Protein AF-A0A2E6EM47-F1 (afdb_monomer_lite)

Foldseek 3Di:
DDQFWFKWFWQDADVVQQKTWIATPVRDIAIAGNVQPDPDHDGGFIWTWTFDPDPPPHGYTRTDHDPDDRPPPPPDPPPDPPPPPPDDDDDDDDDDDDDDDDDDDDDPDPPPPPQQDWDDFQFWKQAPVQGIFTFHGTGRFWTFTQGPPVRDTDIDTPVRIDTDDDD

Sequence (167 aa):
MVNSFEPGTILWFKPESGRGVVKLDQGRQYFFERKCGIDDPVKGLRVLVRMVEGEQAATSIELKLPAGGRSFAEPEPPPRPKRRASTKTKKPSGATSRRPKTGPKTGVVKRVVRKGESLERGISVAHPVHGHGFVVLSTSSMARIRFMPSQEERSIRIDDLEILEKS

Radius of gyration: 27.84 Å; chains: 1; bounding box: 66×56×60 Å

Secondary structure (DSSP, 8-state):
-----EEEEEEEEETTTTEEEEEETTS-EEEEEGGGS-SSPPTT-EEEEEEE--SSSS-EEEEE--SS-----PPPPP------------------------------------TTPPPPTT-EEEETTTEEEEEEEE-SSEEEEEETTT--EEEEEGGG-EEE---

Structure (mmCIF, N/CA/C/O backbone):
data_AF-A0A2E6EM47-F1
#
_entry.id   AF-A0A2E6EM47-F1
#
loop_
_atom_site.group_PDB
_atom_site.id
_atom_site.type_symbol
_atom_site.label_atom_id
_atom_site.label_alt_id
_atom_site.label_comp_id
_atom_site.label_asym_id
_atom_site.label_entity_id
_atom_site.label_seq_id
_atom_site.pdbx_PDB_ins_code
_atom_site.Cartn_x
_atom_site.Cartn_y
_atom_site.Cartn_z
_atom_site.occupancy
_atom_site.B_iso_or_equiv
_atom_site.auth_seq_id
_atom_site.auth_comp_id
_atom_site.auth_asym_id
_atom_site.auth_atom_id
_atom_site.pdbx_PDB_model_num
ATOM 1 N N . MET A 1 1 ? 26.291 28.691 -1.181 1.00 52.97 1 MET A N 1
ATOM 2 C CA . MET A 1 1 ? 25.051 27.897 -1.322 1.00 52.97 1 MET A CA 1
ATOM 3 C C . MET A 1 1 ? 25.253 26.567 -0.620 1.00 52.97 1 MET A C 1
ATOM 5 O O . MET A 1 1 ? 26.265 25.916 -0.852 1.00 52.97 1 MET A O 1
ATOM 9 N N . VAL A 1 2 ? 24.370 26.229 0.318 1.00 52.69 2 VAL A N 1
ATOM 10 C CA . VAL A 1 2 ? 24.558 25.096 1.231 1.00 52.69 2 VAL A CA 1
ATOM 11 C C . VAL A 1 2 ? 24.147 23.811 0.508 1.00 52.69 2 VAL A C 1
ATOM 13 O O . VAL A 1 2 ? 22.976 23.461 0.460 1.00 52.69 2 VAL A O 1
ATOM 16 N N . ASN A 1 3 ? 25.122 23.130 -0.094 1.00 62.06 3 ASN A N 1
ATOM 17 C CA . ASN A 1 3 ? 24.977 21.818 -0.736 1.00 62.06 3 ASN A CA 1
ATOM 18 C C . ASN A 1 3 ? 24.886 20.687 0.310 1.00 62.06 3 ASN A C 1
ATOM 20 O O . ASN A 1 3 ? 25.615 19.700 0.232 1.00 62.06 3 ASN A O 1
ATOM 24 N N . SER A 1 4 ? 24.035 20.843 1.322 1.00 82.62 4 SER A N 1
ATOM 25 C CA . SER A 1 4 ? 23.900 19.853 2.390 1.00 82.62 4 SER A CA 1
ATOM 26 C C . SER A 1 4 ? 22.761 18.888 2.090 1.00 82.62 4 SER A C 1
ATOM 28 O O . SER A 1 4 ? 21.694 19.284 1.626 1.00 82.62 4 SER A O 1
ATOM 30 N N . PHE A 1 5 ? 23.001 17.609 2.364 1.00 86.38 5 PHE A N 1
ATOM 31 C CA . PHE A 1 5 ? 21.949 16.604 2.399 1.00 86.38 5 PHE A CA 1
ATOM 32 C C . PHE A 1 5 ? 21.190 16.731 3.720 1.00 86.38 5 PHE A C 1
ATOM 34 O O . PHE A 1 5 ? 21.800 16.708 4.789 1.00 86.38 5 PHE A O 1
ATOM 41 N N . GLU A 1 6 ? 19.869 16.830 3.650 1.00 89.81 6 GLU A N 1
ATOM 42 C CA . GLU A 1 6 ? 18.993 16.871 4.815 1.00 89.81 6 GLU A CA 1
ATOM 43 C C . GLU A 1 6 ? 18.242 15.540 4.962 1.00 89.81 6 GLU A C 1
ATOM 45 O O . GLU A 1 6 ? 17.698 15.020 3.984 1.00 89.81 6 GLU A O 1
ATOM 50 N N . PRO A 1 7 ? 18.190 14.949 6.166 1.00 91.75 7 PRO A N 1
ATOM 51 C CA . PRO A 1 7 ? 17.434 13.728 6.388 1.00 91.75 7 PRO A CA 1
ATOM 52 C C . PRO A 1 7 ? 15.925 13.985 6.297 1.00 91.75 7 PRO A C 1
ATOM 54 O O . PRO A 1 7 ? 15.389 14.979 6.800 1.00 91.75 7 PRO A O 1
ATOM 57 N N . GLY A 1 8 ? 15.227 13.046 5.669 1.00 92.62 8 GLY A N 1
ATOM 58 C CA . GLY A 1 8 ? 13.782 13.065 5.523 1.00 92.62 8 GLY A CA 1
ATOM 59 C C . GLY A 1 8 ? 13.183 11.670 5.411 1.00 92.62 8 GLY A C 1
ATOM 60 O O . GLY A 1 8 ? 13.874 10.652 5.403 1.00 92.62 8 GLY A O 1
ATOM 61 N N . THR A 1 9 ? 11.858 11.633 5.346 1.00 93.62 9 THR A N 1
ATOM 62 C CA . THR A 1 9 ? 11.053 10.411 5.313 1.00 93.62 9 THR A CA 1
ATOM 63 C C . THR A 1 9 ? 10.016 10.500 4.203 1.00 93.62 9 THR A C 1
ATOM 65 O O . THR A 1 9 ? 9.304 11.500 4.089 1.00 93.62 9 THR A O 1
ATOM 68 N N . ILE A 1 10 ? 9.896 9.455 3.387 1.00 92.75 10 ILE A N 1
ATOM 69 C CA . ILE A 1 10 ? 8.906 9.403 2.305 1.00 92.75 10 ILE A CA 1
ATOM 70 C C . ILE A 1 10 ? 7.502 9.232 2.899 1.00 92.75 10 ILE A C 1
ATOM 72 O O . ILE A 1 10 ? 7.216 8.239 3.566 1.00 92.75 10 ILE A O 1
ATOM 76 N N . LEU A 1 11 ? 6.601 10.186 2.651 1.00 94.56 11 LEU A N 1
ATOM 77 C CA . LEU A 1 11 ? 5.213 10.124 3.124 1.00 94.56 11 LEU A CA 1
ATOM 78 C C . LEU A 1 11 ? 4.339 9.241 2.234 1.00 94.56 11 LEU A C 1
ATOM 80 O O . LEU A 1 11 ? 3.492 8.498 2.737 1.00 94.56 11 LEU A O 1
ATOM 84 N N . TRP A 1 12 ? 4.521 9.346 0.921 1.00 93.94 12 TRP A N 1
ATOM 85 C CA . TRP A 1 12 ? 3.836 8.530 -0.074 1.00 93.94 12 TRP A CA 1
ATOM 86 C C . TRP A 1 12 ? 4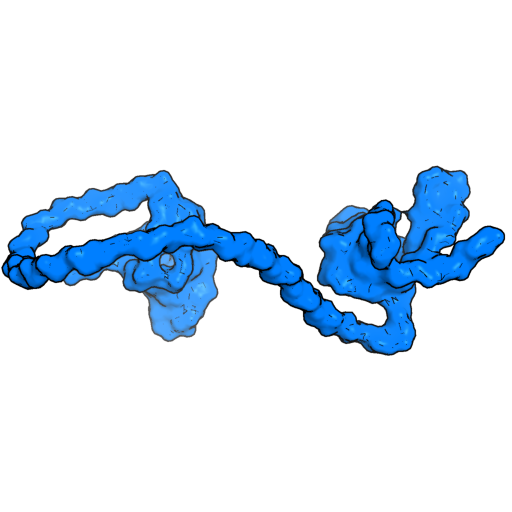.572 8.588 -1.413 1.00 93.94 12 TRP A C 1
ATOM 88 O O . TRP A 1 12 ? 5.270 9.558 -1.712 1.00 93.94 12 TRP A O 1
ATOM 98 N N . PHE A 1 13 ? 4.376 7.552 -2.223 1.00 91.31 13 PHE A N 1
ATOM 99 C CA . PHE A 1 13 ? 4.893 7.453 -3.580 1.00 91.31 13 PHE A CA 1
ATOM 100 C C . PHE A 1 13 ? 3.856 6.774 -4.475 1.00 91.31 13 PHE A C 1
ATOM 102 O O . PHE A 1 13 ? 3.216 5.805 -4.067 1.00 91.31 13 PHE A O 1
ATOM 109 N N . LYS A 1 14 ? 3.675 7.308 -5.682 1.00 92.88 14 LYS A N 1
ATOM 110 C CA . LYS A 1 14 ? 2.837 6.741 -6.736 1.00 92.88 14 LYS A CA 1
ATOM 111 C C . LYS A 1 14 ? 3.749 6.265 -7.871 1.00 92.88 14 LYS A C 1
ATOM 113 O O . LYS A 1 14 ? 4.257 7.120 -8.604 1.00 92.88 14 LYS A O 1
ATOM 118 N N . PRO A 1 15 ? 3.951 4.945 -8.042 1.00 89.50 15 PRO A N 1
ATOM 119 C CA . PRO A 1 15 ? 4.845 4.413 -9.070 1.00 89.50 15 PRO A CA 1
ATOM 120 C C . PRO A 1 15 ? 4.358 4.728 -10.486 1.00 89.50 15 PRO A C 1
ATOM 122 O O . PRO A 1 15 ? 5.182 5.006 -11.350 1.00 89.50 15 PRO A O 1
ATOM 125 N N . GLU A 1 16 ? 3.038 4.768 -10.697 1.00 89.81 16 GLU A N 1
ATOM 126 C CA . GLU A 1 16 ? 2.421 5.053 -12.000 1.00 89.81 16 GLU A CA 1
ATOM 127 C C . GLU A 1 16 ? 2.782 6.442 -12.529 1.00 89.81 16 GLU A C 1
ATOM 129 O O . GLU A 1 16 ? 3.177 6.592 -13.679 1.00 89.81 16 GLU A O 1
ATOM 134 N N . SER A 1 17 ? 2.696 7.464 -11.674 1.00 90.56 17 SER A N 1
ATOM 135 C CA . SER A 1 17 ? 3.083 8.828 -12.041 1.00 90.56 17 SER A CA 1
ATOM 136 C C . SER A 1 17 ? 4.568 9.100 -11.811 1.00 90.56 17 SER A C 1
ATOM 138 O O . SER A 1 17 ? 5.045 10.176 -12.151 1.00 90.56 17 SER A O 1
ATOM 140 N N . GLY A 1 18 ? 5.278 8.186 -11.144 1.00 88.44 18 GLY A N 1
ATOM 141 C CA . GLY A 1 18 ? 6.632 8.411 -10.657 1.00 88.44 18 GLY A CA 1
ATOM 142 C C . GLY A 1 18 ? 6.739 9.644 -9.760 1.00 88.44 18 GLY A C 1
ATOM 143 O O . GLY A 1 18 ? 7.738 10.341 -9.837 1.00 88.44 18 GLY A O 1
ATOM 144 N N . ARG A 1 19 ? 5.717 9.951 -8.949 1.00 89.88 19 ARG A N 1
ATOM 145 C CA . ARG A 1 19 ? 5.685 11.143 -8.078 1.00 89.88 19 ARG A CA 1
ATOM 146 C C . ARG A 1 19 ? 5.551 10.736 -6.625 1.00 89.88 19 ARG A C 1
ATOM 148 O O . ARG A 1 19 ? 4.827 9.792 -6.313 1.00 89.88 19 ARG A O 1
ATOM 155 N N . GLY A 1 20 ? 6.199 11.469 -5.735 1.00 91.19 20 GLY A N 1
ATOM 156 C CA . GLY A 1 20 ? 6.102 11.241 -4.301 1.00 91.19 20 GLY A CA 1
ATOM 157 C C . GLY A 1 20 ? 6.271 12.514 -3.493 1.00 91.19 20 GLY A C 1
ATOM 158 O O . GLY A 1 20 ? 6.594 13.577 -4.023 1.00 91.19 20 GLY A O 1
ATOM 159 N N . VAL A 1 21 ? 6.042 12.386 -2.189 1.00 92.62 21 VAL A N 1
ATOM 160 C CA . VAL A 1 21 ? 6.299 13.449 -1.215 1.00 92.62 21 VAL A CA 1
ATOM 161 C C . VAL A 1 21 ? 7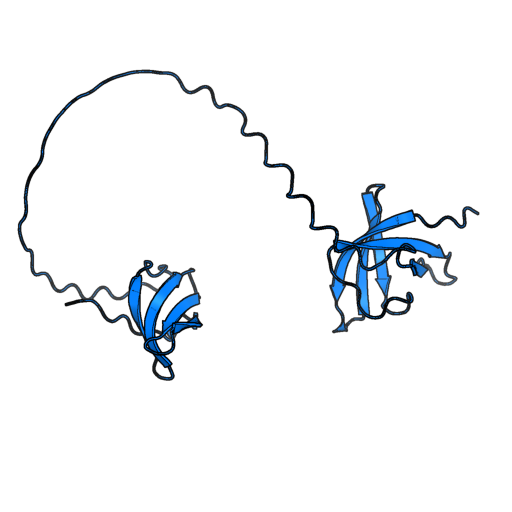.249 12.939 -0.155 1.00 92.62 21 VAL A C 1
ATOM 163 O O . VAL A 1 21 ? 7.046 11.869 0.424 1.00 92.62 21 VAL A O 1
ATOM 166 N N . VAL A 1 22 ? 8.261 13.747 0.132 1.00 92.62 22 VAL A N 1
ATOM 167 C CA . VAL A 1 22 ? 9.192 13.549 1.236 1.00 92.62 22 VAL A CA 1
ATOM 168 C C . VAL A 1 22 ? 8.975 14.639 2.279 1.00 92.62 22 VAL A C 1
ATOM 170 O O . VAL A 1 22 ? 8.794 15.812 1.952 1.00 92.62 22 VAL A O 1
ATOM 173 N N . LYS A 1 23 ? 8.968 14.249 3.550 1.00 94.81 23 LYS A N 1
ATOM 174 C CA . LYS A 1 23 ? 8.939 15.157 4.694 1.00 94.81 23 LYS A CA 1
ATOM 175 C C . LYS A 1 23 ? 10.320 15.184 5.330 1.00 94.81 23 LYS A C 1
ATOM 177 O O . LYS A 1 23 ? 10.795 14.147 5.780 1.00 94.81 23 LYS A O 1
ATOM 182 N N . LEU A 1 24 ? 10.941 16.353 5.377 1.00 93.06 24 LEU A N 1
ATOM 183 C CA . LEU A 1 24 ? 12.198 16.557 6.090 1.00 93.06 24 LEU A CA 1
ATOM 184 C C . LEU A 1 24 ? 11.979 16.520 7.600 1.00 93.06 24 LEU A C 1
ATOM 186 O O . LEU A 1 24 ? 10.881 16.810 8.085 1.00 93.06 24 LEU A O 1
ATOM 190 N N . ASP A 1 25 ? 13.043 16.250 8.349 1.00 90.81 25 ASP A N 1
ATOM 191 C CA . ASP A 1 25 ? 13.000 16.258 9.818 1.00 90.81 25 ASP A CA 1
ATOM 192 C C . ASP A 1 25 ? 12.679 17.648 10.388 1.00 90.81 25 ASP A C 1
ATOM 194 O O . ASP A 1 25 ? 12.029 17.762 11.424 1.00 90.81 25 ASP A O 1
ATOM 198 N N . GLN A 1 26 ? 13.008 18.713 9.650 1.00 89.62 26 GLN A N 1
ATOM 199 C CA . GLN A 1 26 ? 12.604 20.092 9.962 1.00 89.62 26 GLN A CA 1
ATOM 200 C C . GLN A 1 26 ? 11.091 20.347 9.782 1.00 89.62 26 GLN A C 1
ATOM 202 O O . GLN A 1 26 ? 10.601 21.441 10.047 1.00 89.62 26 GLN A O 1
ATOM 207 N N . GLY A 1 27 ? 10.336 19.365 9.280 1.00 89.75 27 GLY A N 1
ATOM 208 C CA . GLY A 1 27 ? 8.887 19.437 9.089 1.00 89.75 27 GLY A CA 1
ATOM 209 C C . GLY A 1 27 ? 8.432 19.962 7.725 1.00 89.75 27 GLY A C 1
ATOM 210 O O . GLY A 1 27 ? 7.251 19.822 7.401 1.00 89.75 27 GLY A O 1
ATOM 211 N N . ARG A 1 28 ? 9.341 20.504 6.904 1.00 91.25 28 ARG A N 1
ATOM 212 C CA . ARG A 1 28 ? 9.044 20.919 5.523 1.00 91.25 28 ARG A CA 1
ATOM 213 C C . ARG A 1 28 ? 8.776 19.708 4.631 1.00 91.25 28 ARG A C 1
ATOM 215 O O . ARG A 1 28 ? 9.375 18.649 4.810 1.00 91.25 28 ARG A O 1
ATOM 222 N N . GLN A 1 29 ? 7.871 19.869 3.672 1.00 92.06 29 GLN A N 1
ATOM 223 C CA . GLN A 1 29 ? 7.493 18.822 2.726 1.00 92.06 29 GLN A CA 1
ATOM 224 C C . GLN A 1 29 ? 7.862 19.245 1.314 1.00 92.06 29 GLN A C 1
ATOM 226 O O . GLN A 1 29 ? 7.672 20.404 0.952 1.00 92.06 29 GLN A O 1
ATOM 231 N N . TYR A 1 30 ? 8.347 18.291 0.527 1.00 89.62 30 TYR A N 1
ATOM 232 C CA . TYR A 1 30 ? 8.736 18.521 -0.854 1.00 89.62 30 TYR A CA 1
ATOM 233 C C . TYR A 1 30 ? 8.230 17.408 -1.763 1.00 89.62 30 TYR A C 1
ATOM 235 O O . TYR A 1 30 ? 8.147 16.243 -1.363 1.00 89.62 30 TYR A O 1
ATOM 243 N N . PHE A 1 31 ? 7.902 17.783 -2.995 1.00 89.25 31 PHE A N 1
ATOM 244 C CA . PHE A 1 31 ? 7.491 16.863 -4.047 1.00 89.25 31 PHE A CA 1
ATOM 245 C C . PHE A 1 31 ? 8.711 16.439 -4.854 1.00 89.25 31 PHE A C 1
ATOM 247 O O . PHE A 1 31 ? 9.502 17.288 -5.253 1.00 89.25 31 PHE A O 1
ATOM 254 N N . PHE A 1 32 ? 8.848 15.141 -5.107 1.00 86.38 32 PHE A N 1
ATOM 255 C CA . PHE A 1 32 ? 9.914 14.599 -5.944 1.00 86.38 32 PHE A CA 1
ATOM 256 C C . PHE A 1 32 ? 9.340 13.715 -7.054 1.00 86.38 32 PHE A C 1
ATOM 258 O O . PHE A 1 32 ? 8.229 13.184 -6.936 1.00 86.38 32 PHE A O 1
ATOM 265 N N . GLU A 1 33 ? 10.122 13.533 -8.118 1.00 85.38 33 GLU A N 1
ATOM 266 C CA . GLU A 1 33 ? 9.806 12.630 -9.227 1.00 85.38 33 GLU A CA 1
ATOM 267 C C . GLU A 1 33 ? 10.795 11.447 -9.285 1.00 85.38 33 GLU A C 1
ATOM 269 O O . GLU A 1 33 ? 11.864 11.479 -8.687 1.00 85.38 33 GLU A O 1
ATOM 274 N N . ARG A 1 34 ? 10.460 10.358 -9.986 1.00 73.44 34 ARG A N 1
ATOM 275 C CA . ARG A 1 34 ? 11.210 9.082 -9.968 1.00 73.44 34 ARG A CA 1
ATOM 276 C C . ARG A 1 34 ? 12.654 9.190 -10.471 1.00 73.44 34 ARG A C 1
ATOM 278 O O . ARG A 1 34 ? 13.465 8.322 -10.173 1.00 73.44 34 ARG A O 1
ATOM 285 N N . LYS A 1 35 ? 13.011 10.262 -11.183 1.00 65.06 35 LYS A N 1
ATOM 286 C CA . LYS A 1 35 ? 14.363 10.478 -11.733 1.00 65.06 35 LYS A CA 1
ATOM 287 C C . LYS A 1 35 ? 15.454 10.693 -10.665 1.00 65.06 35 LYS A C 1
ATOM 289 O O . LYS A 1 35 ? 16.607 10.910 -11.014 1.00 65.06 35 LYS A O 1
ATOM 294 N N . CYS A 1 36 ? 15.118 10.612 -9.379 1.00 64.44 36 CYS A N 1
ATOM 295 C CA . CYS A 1 36 ? 15.973 10.995 -8.257 1.00 64.44 36 CYS A CA 1
ATOM 296 C C . CYS A 1 36 ? 16.882 9.879 -7.696 1.00 64.44 36 CYS A C 1
ATOM 298 O O . CYS A 1 36 ? 17.371 10.026 -6.579 1.00 64.44 36 CYS A O 1
ATOM 300 N N . GLY A 1 37 ? 17.123 8.792 -8.443 1.00 68.75 37 GLY A N 1
ATOM 301 C CA . GLY A 1 37 ? 18.167 7.800 -8.121 1.00 68.75 37 GLY A CA 1
ATOM 302 C C . GLY A 1 37 ? 17.783 6.689 -7.135 1.00 68.75 37 GLY A C 1
ATOM 303 O O . GLY A 1 37 ? 18.662 5.990 -6.638 1.00 68.75 37 GLY A O 1
ATOM 304 N N . ILE A 1 38 ? 16.489 6.507 -6.848 1.00 77.44 38 ILE A N 1
ATOM 305 C CA . ILE A 1 38 ? 15.974 5.402 -6.025 1.00 77.44 38 ILE A CA 1
ATOM 306 C C . ILE A 1 38 ? 15.036 4.551 -6.882 1.00 77.44 38 ILE A C 1
ATOM 308 O O . ILE A 1 38 ? 14.007 5.044 -7.343 1.00 77.44 38 ILE A O 1
ATOM 312 N N . ASP A 1 39 ? 15.366 3.270 -7.055 1.00 79.00 39 ASP A N 1
ATOM 313 C CA . ASP A 1 39 ? 14.573 2.352 -7.884 1.00 79.00 39 ASP A CA 1
ATOM 314 C C . ASP A 1 39 ? 13.184 2.048 -7.302 1.00 79.00 39 ASP A C 1
ATOM 316 O O . ASP A 1 39 ? 12.215 1.916 -8.060 1.00 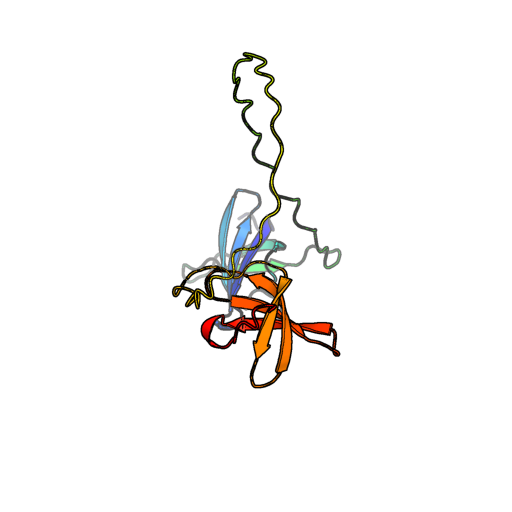79.00 39 ASP A O 1
ATOM 320 N N . ASP A 1 40 ? 13.083 1.982 -5.967 1.00 83.50 40 ASP A N 1
ATOM 321 C CA . ASP A 1 40 ? 11.872 1.543 -5.263 1.00 83.50 40 ASP A CA 1
ATOM 322 C C . ASP A 1 40 ? 11.616 2.320 -3.947 1.00 83.50 40 ASP A C 1
ATOM 324 O O . ASP A 1 40 ? 11.951 1.862 -2.847 1.00 83.50 40 ASP A O 1
ATOM 328 N N . PRO A 1 41 ? 11.091 3.557 -4.029 1.00 85.75 41 PRO A N 1
ATOM 329 C CA . PRO A 1 41 ? 10.785 4.361 -2.852 1.00 85.75 41 PRO A CA 1
ATOM 330 C C . PRO A 1 41 ? 9.512 3.868 -2.145 1.00 85.75 41 PRO A C 1
ATOM 332 O O . PRO A 1 41 ? 8.399 3.975 -2.660 1.00 85.75 41 PRO A O 1
ATOM 335 N N . VAL A 1 42 ? 9.674 3.396 -0.908 1.00 88.50 42 VAL A N 1
ATOM 336 C CA . VAL A 1 42 ? 8.577 2.915 -0.053 1.00 88.50 42 VAL A CA 1
ATOM 337 C C . VAL A 1 42 ? 8.166 3.993 0.953 1.00 88.50 42 VAL A C 1
ATOM 339 O O . VAL A 1 42 ? 8.991 4.758 1.456 1.00 88.50 42 VAL A O 1
ATOM 342 N N . LYS A 1 43 ? 6.875 4.057 1.289 1.00 91.88 43 LYS A N 1
ATOM 343 C CA . LYS A 1 43 ? 6.379 4.905 2.381 1.00 91.88 43 LYS A CA 1
ATOM 344 C C . LYS A 1 43 ? 7.090 4.562 3.697 1.00 91.88 43 LYS A C 1
ATOM 346 O O . LYS A 1 43 ? 7.160 3.401 4.078 1.00 91.88 43 LYS A O 1
ATOM 351 N N . GLY A 1 44 ? 7.554 5.583 4.412 1.00 92.25 44 GLY A N 1
ATOM 352 C CA . GLY A 1 44 ? 8.309 5.441 5.659 1.00 92.25 44 GLY A CA 1
ATOM 353 C C . GLY A 1 44 ? 9.819 5.286 5.462 1.00 92.25 44 GLY A C 1
ATOM 354 O O . GLY A 1 44 ? 10.555 5.327 6.442 1.00 92.25 44 GLY A O 1
ATOM 355 N N . LEU A 1 45 ? 10.303 5.166 4.220 1.00 89.62 45 LEU A N 1
ATOM 356 C CA . LEU A 1 45 ? 11.732 5.060 3.943 1.00 89.62 45 LEU A CA 1
ATOM 357 C C . LEU A 1 45 ? 12.461 6.357 4.320 1.00 89.62 45 LEU A C 1
ATOM 359 O O . LEU A 1 45 ? 12.048 7.453 3.925 1.00 89.62 45 LEU A O 1
ATOM 363 N N . ARG A 1 46 ? 13.563 6.213 5.063 1.00 91.19 46 ARG A N 1
ATOM 364 C CA . ARG A 1 46 ? 14.486 7.303 5.394 1.00 91.19 46 ARG A CA 1
ATOM 365 C C . ARG A 1 46 ? 15.399 7.578 4.208 1.00 91.19 46 ARG A C 1
ATOM 367 O O . ARG A 1 46 ? 16.040 6.668 3.687 1.00 91.19 46 ARG A O 1
ATOM 374 N N . VAL A 1 47 ? 15.464 8.838 3.803 1.00 90.19 47 VAL A N 1
ATOM 375 C CA . VAL A 1 47 ? 16.237 9.295 2.648 1.00 90.19 47 VAL A CA 1
ATOM 376 C C . VAL A 1 47 ? 16.991 10.570 2.990 1.00 90.19 47 VAL A C 1
ATOM 378 O O . VAL A 1 47 ? 16.560 11.361 3.827 1.00 90.19 47 VAL A O 1
ATOM 381 N N . LEU A 1 48 ? 18.125 10.767 2.334 1.00 90.00 48 LEU A N 1
ATOM 382 C CA . LEU A 1 48 ? 18.869 12.014 2.341 1.00 90.00 48 LEU A CA 1
ATOM 383 C C . LEU A 1 48 ? 18.427 12.835 1.134 1.00 90.00 48 LEU A C 1
ATOM 385 O O . LEU A 1 48 ? 18.611 12.412 -0.004 1.00 90.00 48 LEU A O 1
ATOM 389 N N . VAL A 1 49 ? 17.825 13.987 1.403 1.00 87.31 49 VAL A N 1
ATOM 390 C CA . VAL A 1 49 ? 17.298 14.927 0.420 1.00 87.31 49 VAL A CA 1
ATOM 391 C C . VAL A 1 49 ? 18.330 16.013 0.186 1.00 87.31 49 VAL A C 1
ATOM 393 O O . VAL A 1 49 ? 18.707 16.721 1.115 1.00 87.31 49 VAL A O 1
ATOM 396 N N . ARG A 1 50 ? 18.758 16.195 -1.057 1.00 87.06 50 ARG A N 1
ATOM 397 C CA . ARG A 1 50 ? 19.521 17.376 -1.457 1.00 87.06 50 ARG A CA 1
ATOM 398 C C . ARG A 1 50 ? 18.704 18.202 -2.427 1.00 87.06 50 ARG A C 1
ATOM 400 O O . ARG A 1 50 ? 18.258 17.699 -3.454 1.00 87.06 50 ARG A O 1
ATOM 407 N N . MET A 1 51 ? 18.529 19.475 -2.093 1.00 82.69 51 MET A N 1
ATOM 408 C CA . MET A 1 51 ? 17.902 20.438 -2.988 1.00 82.69 51 MET A CA 1
ATOM 409 C C . MET A 1 51 ? 18.936 20.898 -4.005 1.00 82.69 51 MET A C 1
ATOM 411 O O . MET A 1 51 ? 19.971 21.456 -3.645 1.00 82.69 51 MET A O 1
ATOM 415 N N . VAL A 1 52 ? 18.649 20.639 -5.272 1.00 79.56 52 VAL A N 1
ATOM 416 C CA . VAL A 1 52 ? 19.381 21.187 -6.404 1.00 79.56 52 VAL A CA 1
ATOM 417 C C . VAL A 1 52 ? 18.496 22.278 -6.991 1.00 79.56 52 VAL A C 1
ATOM 419 O O . VAL A 1 52 ? 17.334 22.039 -7.335 1.00 79.56 52 VAL A O 1
ATOM 422 N N . GLU A 1 53 ? 19.027 23.497 -7.037 1.00 69.75 53 GLU A N 1
ATOM 423 C CA . GLU A 1 53 ? 18.361 24.624 -7.678 1.00 69.75 53 GLU A CA 1
ATOM 424 C C . GLU A 1 53 ? 18.225 24.297 -9.169 1.00 69.75 53 GLU A C 1
ATOM 426 O O . GLU A 1 53 ? 19.212 24.195 -9.895 1.00 69.75 53 GLU A O 1
ATOM 431 N N . GLY A 1 54 ? 16.997 23.985 -9.581 1.00 63.72 54 GLY A N 1
ATOM 432 C CA . GLY A 1 54 ? 16.672 23.641 -10.956 1.00 63.72 54 GLY A CA 1
ATOM 433 C C . GLY A 1 54 ? 16.359 24.897 -11.760 1.00 63.72 54 GLY A C 1
ATOM 434 O O . GLY A 1 54 ? 15.719 25.818 -11.260 1.00 63.72 54 GLY A O 1
ATOM 435 N N . GLU A 1 55 ? 16.758 24.897 -13.028 1.00 47.38 55 GLU A N 1
ATOM 436 C CA . GLU A 1 55 ? 16.622 26.018 -13.971 1.00 47.38 55 GLU A CA 1
ATOM 437 C C . GLU A 1 55 ? 15.155 26.389 -14.293 1.00 47.38 55 GLU A C 1
ATOM 439 O O . GLU A 1 55 ? 14.870 27.474 -14.789 1.00 47.38 55 GLU A O 1
ATOM 444 N N . GLN A 1 56 ? 14.193 25.515 -13.973 1.00 48.00 56 GLN A N 1
ATOM 445 C CA . GLN A 1 56 ? 12.766 25.690 -14.269 1.00 48.00 56 GLN A CA 1
ATOM 446 C C . GLN A 1 56 ? 11.886 25.559 -13.022 1.00 48.00 56 GLN A C 1
ATOM 448 O O . GLN A 1 56 ? 11.079 24.644 -12.960 1.00 48.00 56 GLN A O 1
ATOM 453 N N . ALA A 1 57 ? 12.023 26.441 -12.024 1.00 48.25 57 ALA A N 1
ATOM 454 C CA . ALA A 1 57 ? 11.092 26.629 -10.884 1.00 48.25 57 ALA A CA 1
ATOM 455 C C . ALA A 1 57 ? 10.703 25.384 -10.035 1.00 48.25 57 ALA A C 1
ATOM 457 O O . ALA A 1 57 ? 10.028 25.507 -9.014 1.00 48.25 57 ALA A O 1
ATOM 458 N N . ALA A 1 58 ? 11.148 24.191 -10.417 1.00 51.81 58 ALA A N 1
ATOM 459 C CA . ALA A 1 58 ? 10.926 22.909 -9.797 1.00 51.81 58 ALA A CA 1
ATOM 460 C C . ALA A 1 58 ? 12.254 22.517 -9.164 1.00 51.81 58 ALA A C 1
ATOM 462 O O . ALA A 1 58 ? 13.228 22.177 -9.839 1.00 51.81 58 ALA A O 1
ATOM 463 N N . THR A 1 59 ? 12.299 22.634 -7.842 1.00 61.62 59 THR A N 1
ATOM 464 C CA . THR A 1 59 ? 13.440 22.213 -7.038 1.00 61.62 59 THR A CA 1
ATOM 465 C C . THR A 1 59 ? 13.675 20.734 -7.320 1.00 61.62 59 THR A C 1
ATOM 467 O O . THR A 1 59 ? 12.830 19.894 -7.012 1.00 61.62 59 THR A O 1
ATOM 470 N N . SER A 1 60 ? 14.793 20.411 -7.967 1.00 69.56 60 SER A N 1
ATOM 471 C CA . SER A 1 60 ? 15.152 19.023 -8.239 1.00 69.56 60 SER A CA 1
ATOM 472 C C . SER A 1 60 ? 15.721 18.429 -6.960 1.00 69.56 60 SER A C 1
ATOM 474 O O . SER A 1 60 ? 16.591 19.018 -6.323 1.00 69.56 60 SER A O 1
ATOM 476 N N . ILE A 1 61 ? 15.190 17.287 -6.539 1.00 73.88 61 ILE A N 1
ATOM 477 C CA . ILE A 1 61 ? 15.526 16.680 -5.250 1.00 73.88 61 ILE A CA 1
ATOM 478 C C . ILE A 1 61 ? 16.365 15.443 -5.508 1.00 73.88 61 ILE A C 1
ATOM 480 O O . ILE A 1 61 ? 15.855 14.454 -6.007 1.00 73.88 61 ILE A O 1
ATOM 484 N N . GLU A 1 62 ? 17.646 15.458 -5.170 1.00 78.31 62 GLU A N 1
ATOM 485 C CA . GLU A 1 62 ? 18.462 14.244 -5.229 1.00 78.31 62 GLU A CA 1
ATOM 486 C C . GLU A 1 62 ? 18.189 13.422 -3.962 1.00 78.31 62 GLU A C 1
ATOM 488 O O . GLU A 1 62 ? 18.324 13.940 -2.848 1.00 78.31 62 GLU A O 1
ATOM 493 N N . LEU A 1 63 ? 17.771 12.161 -4.120 1.00 78.19 63 LEU A N 1
ATOM 494 C CA . LEU A 1 63 ? 17.518 11.258 -3.002 1.00 78.19 63 LEU A CA 1
ATOM 495 C C . LEU A 1 63 ? 18.650 10.238 -2.906 1.00 78.19 63 LEU A C 1
ATOM 497 O O . LEU A 1 63 ? 18.894 9.477 -3.838 1.00 78.19 63 LEU A O 1
ATOM 501 N N . LYS A 1 64 ? 19.319 10.183 -1.755 1.00 81.94 64 LYS A N 1
ATOM 502 C CA . LYS A 1 64 ? 20.292 9.128 -1.454 1.00 81.94 64 LYS A CA 1
ATOM 503 C C . LYS A 1 64 ? 19.820 8.275 -0.296 1.00 81.94 64 LYS A C 1
ATOM 505 O O . LYS A 1 64 ? 19.256 8.773 0.679 1.00 81.94 64 LYS A O 1
ATOM 510 N N . LEU A 1 65 ? 20.079 6.977 -0.393 1.00 80.38 65 LEU A N 1
ATOM 511 C CA . LEU A 1 65 ? 19.982 6.099 0.763 1.00 80.38 65 LEU A CA 1
ATOM 512 C C . LEU A 1 65 ? 21.125 6.454 1.727 1.00 80.38 65 LEU A C 1
ATOM 514 O O . LEU A 1 65 ? 22.255 6.648 1.268 1.00 80.38 65 LEU A O 1
ATOM 518 N N . PRO A 1 66 ? 20.867 6.563 3.041 1.00 76.94 66 PRO A N 1
ATOM 519 C CA . PRO A 1 66 ? 21.946 6.696 4.009 1.00 76.94 66 PRO A CA 1
ATOM 520 C C . PRO A 1 66 ? 22.875 5.484 3.862 1.00 76.94 66 PRO A C 1
ATOM 522 O O . PRO A 1 66 ? 22.411 4.347 3.769 1.00 76.94 66 PRO A O 1
ATOM 525 N N . ALA A 1 67 ? 24.182 5.729 3.766 1.00 58.47 67 ALA A N 1
ATOM 526 C CA . ALA A 1 67 ? 25.191 4.690 3.595 1.00 58.47 67 ALA A CA 1
ATOM 527 C C . ALA A 1 67 ? 25.182 3.751 4.816 1.00 58.47 67 ALA A C 1
ATOM 529 O O . ALA A 1 67 ? 25.801 4.042 5.833 1.00 58.47 67 ALA A O 1
ATOM 530 N N . GLY A 1 68 ? 24.407 2.667 4.745 1.00 54.19 68 GLY A N 1
ATOM 531 C CA . GLY A 1 68 ? 24.194 1.778 5.887 1.00 54.19 68 GLY A CA 1
ATOM 532 C C . GLY A 1 68 ? 22.885 0.999 5.824 1.00 54.19 68 GLY A C 1
ATOM 533 O O . GLY A 1 68 ? 22.093 1.063 6.756 1.00 54.19 68 GLY A O 1
ATOM 534 N N . GLY A 1 69 ? 22.664 0.257 4.734 1.00 48.81 69 GLY A N 1
ATOM 535 C CA . GLY A 1 69 ? 21.614 -0.760 4.645 1.00 48.81 69 GLY A CA 1
ATOM 536 C C . GLY A 1 69 ? 20.180 -0.225 4.588 1.00 48.81 69 GLY A C 1
ATOM 537 O O . GLY A 1 69 ? 19.855 0.872 5.035 1.00 48.81 69 GLY A O 1
ATOM 538 N N . ARG A 1 70 ? 19.282 -1.037 4.027 1.00 48.34 70 ARG A N 1
ATOM 539 C CA . ARG A 1 70 ? 17.831 -0.848 4.139 1.00 48.34 70 ARG A CA 1
ATOM 540 C C . ARG A 1 70 ? 17.441 -1.040 5.608 1.00 48.34 70 ARG A C 1
ATOM 542 O O . ARG A 1 70 ? 16.957 -2.100 5.984 1.00 48.34 70 ARG A O 1
ATOM 549 N N . SER A 1 71 ? 17.704 -0.047 6.454 1.00 45.78 71 SER A N 1
ATOM 550 C CA . SER A 1 71 ? 17.156 -0.015 7.802 1.00 45.78 71 SER A CA 1
ATOM 551 C C . SER A 1 71 ? 15.667 0.246 7.647 1.00 45.78 71 SER A C 1
ATOM 553 O O . SER A 1 71 ? 15.217 1.377 7.451 1.00 45.78 71 SER A O 1
ATOM 555 N N . PHE A 1 72 ? 14.908 -0.845 7.633 1.00 47.25 72 PHE A N 1
ATOM 556 C CA . PHE A 1 72 ? 13.479 -0.843 7.873 1.00 47.25 72 PHE A CA 1
ATOM 557 C C . PHE A 1 72 ? 13.310 -0.391 9.326 1.00 47.25 72 PHE A C 1
ATOM 559 O O . PHE A 1 72 ? 13.191 -1.207 10.234 1.00 47.25 72 PHE A O 1
ATOM 566 N N . ALA A 1 73 ? 13.431 0.917 9.564 1.00 49.53 73 ALA A N 1
ATOM 567 C CA . ALA A 1 73 ? 13.078 1.504 10.839 1.00 49.53 73 ALA A CA 1
ATOM 568 C C . ALA A 1 73 ? 11.577 1.274 10.984 1.00 49.53 73 ALA A C 1
ATOM 570 O O . ALA A 1 73 ? 10.767 1.949 10.346 1.00 49.53 73 ALA A O 1
ATOM 571 N N . GLU A 1 74 ? 11.232 0.235 11.742 1.00 54.31 74 GLU A N 1
ATOM 572 C CA . GLU A 1 74 ? 9.880 -0.030 12.192 1.00 54.31 74 GLU A CA 1
ATOM 573 C C . GLU A 1 74 ? 9.321 1.300 12.712 1.00 54.31 74 GLU A C 1
ATOM 575 O O . GLU A 1 74 ? 9.949 1.919 13.577 1.00 54.31 74 GLU A O 1
ATOM 580 N N . PRO A 1 75 ? 8.240 1.826 12.109 1.00 53.16 75 PRO A N 1
ATOM 581 C CA . PRO A 1 75 ? 7.737 3.137 12.470 1.00 53.16 75 PRO A CA 1
ATOM 582 C C . PRO A 1 75 ? 7.410 3.107 13.956 1.00 53.16 75 PRO A C 1
ATOM 584 O O . PRO A 1 75 ? 6.547 2.338 14.382 1.00 53.16 75 PRO A O 1
ATOM 587 N N . GLU A 1 76 ? 8.123 3.927 14.732 1.00 50.66 76 GLU A N 1
ATOM 588 C CA . GLU A 1 76 ? 7.862 4.085 16.155 1.00 50.66 76 GLU A CA 1
ATOM 589 C C . GLU A 1 76 ? 6.353 4.334 16.309 1.00 50.66 76 GLU A C 1
ATOM 591 O O . GLU A 1 76 ? 5.808 5.215 15.622 1.00 50.66 76 GLU A O 1
ATOM 596 N N . PRO A 1 77 ? 5.633 3.512 17.096 1.00 60.88 77 PRO A N 1
ATOM 597 C CA . PRO A 1 77 ? 4.188 3.606 17.165 1.00 60.88 77 PRO A CA 1
ATOM 598 C C . PRO A 1 77 ? 3.818 5.039 17.554 1.00 60.88 77 PRO A C 1
ATOM 600 O O . PRO A 1 77 ? 4.422 5.587 18.482 1.00 60.88 77 PRO A O 1
ATOM 603 N N . PRO A 1 78 ? 2.845 5.665 16.862 1.00 64.06 78 PRO A N 1
ATOM 604 C CA . PRO A 1 78 ? 2.475 7.045 17.132 1.00 64.06 78 PRO A CA 1
ATOM 605 C C . PRO A 1 78 ? 2.219 7.210 18.634 1.00 64.06 78 PRO A C 1
ATOM 607 O O . PRO A 1 78 ? 1.598 6.321 19.236 1.00 64.06 78 PRO A O 1
ATOM 610 N N . PRO A 1 79 ? 2.687 8.311 19.256 1.00 57.44 79 PRO A N 1
ATOM 611 C CA . PRO A 1 79 ? 2.533 8.516 20.686 1.00 57.44 79 PRO A CA 1
ATOM 612 C C . PRO A 1 79 ? 1.056 8.367 21.025 1.00 57.44 79 PRO A C 1
ATOM 614 O O . PRO A 1 79 ? 0.214 9.130 20.542 1.00 57.44 79 PRO A O 1
ATOM 617 N N . ARG A 1 80 ? 0.735 7.331 21.815 1.00 65.50 80 ARG A N 1
ATOM 618 C CA . ARG A 1 80 ? -0.638 7.077 22.256 1.00 65.50 80 ARG A CA 1
ATOM 619 C C . ARG A 1 80 ? -1.168 8.391 22.829 1.00 65.50 80 ARG A C 1
ATOM 621 O O . ARG A 1 80 ? -0.499 8.958 23.700 1.00 65.50 80 ARG A O 1
ATOM 628 N N . PRO A 1 81 ? -2.326 8.896 22.371 1.00 59.31 81 PRO A N 1
ATOM 629 C CA . PRO A 1 81 ? -2.886 10.115 22.925 1.00 59.31 81 PRO A CA 1
ATOM 630 C C . PRO A 1 81 ? -2.990 9.930 24.438 1.00 59.31 81 PRO A C 1
ATOM 632 O O . PRO A 1 81 ? -3.629 8.986 24.911 1.00 59.31 81 PRO A O 1
ATOM 635 N N . LYS A 1 82 ? -2.298 10.794 25.197 1.00 55.00 82 LYS A N 1
ATOM 636 C CA . LYS A 1 82 ? -2.380 10.825 26.658 1.00 55.00 82 LYS A CA 1
ATOM 637 C C . LYS A 1 82 ? -3.857 10.990 26.998 1.00 55.00 82 LYS A C 1
ATOM 639 O O . LYS A 1 82 ? -4.412 12.075 26.830 1.00 55.00 82 LYS A O 1
ATOM 644 N N . ARG A 1 83 ? -4.506 9.901 27.425 1.00 55.78 83 ARG A N 1
ATOM 645 C CA . ARG A 1 83 ? -5.864 9.928 27.970 1.00 55.78 83 ARG A CA 1
ATOM 646 C C . ARG A 1 83 ? -5.835 10.935 29.111 1.00 55.78 83 ARG A C 1
ATOM 648 O O . ARG A 1 83 ? -5.287 10.646 30.171 1.00 55.78 83 ARG A O 1
ATOM 655 N N . ARG A 1 84 ? -6.382 12.131 28.876 1.00 51.72 84 ARG A N 1
ATOM 656 C CA . ARG A 1 84 ? -6.706 13.068 29.949 1.00 51.72 84 ARG A CA 1
ATOM 657 C C . ARG A 1 84 ? -7.555 12.289 30.944 1.00 51.72 84 ARG A C 1
ATOM 659 O O . ARG A 1 84 ? -8.593 11.741 30.573 1.00 51.72 84 ARG A O 1
ATOM 666 N N . ALA A 1 85 ? -7.057 12.179 32.170 1.00 50.91 85 ALA A N 1
ATOM 667 C CA . ALA A 1 85 ? -7.772 11.560 33.266 1.00 50.91 85 ALA A CA 1
ATOM 668 C C . ALA A 1 85 ? -9.061 12.355 33.488 1.00 50.91 85 ALA A C 1
ATOM 670 O O . ALA A 1 85 ? -9.049 13.442 34.056 1.00 50.91 85 ALA A O 1
ATOM 671 N N . SER A 1 86 ? -10.175 11.838 32.976 1.00 53.50 86 SER A N 1
ATOM 672 C CA . SER A 1 86 ? -11.494 12.314 33.347 1.00 53.50 86 SER A CA 1
ATOM 673 C C . SER A 1 86 ? -11.745 11.863 34.782 1.00 53.50 86 SER A C 1
ATOM 675 O O . SER A 1 86 ? -12.035 10.693 35.036 1.00 53.50 86 SER A O 1
ATOM 677 N N . THR A 1 87 ? -11.599 12.793 35.718 1.00 55.59 87 THR A N 1
ATOM 678 C CA . THR A 1 87 ? -12.149 12.725 37.069 1.00 55.59 87 THR A CA 1
ATOM 679 C C . THR A 1 87 ? -13.652 12.474 36.966 1.00 55.59 87 THR A C 1
ATOM 681 O O . THR A 1 87 ? -14.426 13.381 36.675 1.00 55.59 87 THR A O 1
ATOM 684 N N . LYS A 1 88 ? -14.083 11.227 37.180 1.00 54.12 88 LYS A N 1
ATOM 685 C CA . LYS A 1 88 ? -15.499 10.895 37.370 1.00 54.12 88 LYS A CA 1
ATOM 686 C C . LYS A 1 88 ? -15.672 10.165 38.698 1.00 54.12 88 LYS A C 1
ATOM 688 O O . LYS A 1 88 ? -15.464 8.965 38.822 1.00 54.12 88 LYS A O 1
ATOM 693 N N . THR A 1 89 ? -15.918 11.001 39.700 1.00 47.75 89 THR A N 1
ATOM 694 C CA . THR A 1 89 ? -16.807 10.828 40.854 1.00 47.75 89 THR A CA 1
ATOM 695 C C . THR A 1 89 ? -17.287 9.404 41.156 1.00 47.75 89 THR A C 1
ATOM 697 O O . THR A 1 89 ? -18.098 8.825 40.437 1.00 47.75 89 THR A O 1
ATOM 700 N N . LYS A 1 90 ? -16.841 8.895 42.311 1.00 51.66 90 LYS A N 1
ATOM 701 C CA . LYS A 1 90 ? -17.452 7.785 43.055 1.00 51.66 90 LYS A CA 1
ATOM 702 C C . LYS A 1 90 ? -18.915 8.100 43.399 1.00 51.66 90 LYS A C 1
ATOM 704 O O . LYS A 1 90 ? -19.176 9.200 43.880 1.00 51.66 90 LYS A O 1
ATOM 709 N N . LYS A 1 91 ? -19.813 7.111 43.292 1.00 44.75 91 LYS A N 1
ATOM 710 C CA . LYS A 1 91 ? -20.923 6.836 44.238 1.00 44.75 91 LYS A CA 1
ATOM 711 C C . LYS A 1 91 ? -21.586 5.472 43.924 1.00 44.75 91 LYS A C 1
ATOM 713 O O . LYS A 1 91 ? -21.315 4.931 42.855 1.00 44.75 91 LYS A O 1
ATOM 718 N N . PRO A 1 92 ? -22.314 4.848 44.873 1.00 52.53 92 PRO A N 1
ATOM 719 C CA . PRO A 1 92 ? -22.020 3.480 45.290 1.00 52.53 92 PRO A CA 1
ATOM 720 C C . PRO A 1 92 ? -23.171 2.482 45.065 1.00 52.53 92 PRO A C 1
ATOM 722 O O . PRO A 1 92 ? -24.301 2.857 44.777 1.00 52.53 92 PRO A O 1
ATOM 725 N N . SER A 1 93 ? -22.811 1.204 45.223 1.00 47.09 93 SER A N 1
ATOM 726 C CA . SER A 1 93 ? -23.609 0.057 45.689 1.00 47.09 93 SER A CA 1
ATOM 727 C C . SER A 1 93 ? -25.136 0.097 45.529 1.00 47.09 93 SER A C 1
ATOM 729 O O . SER A 1 93 ? -25.842 0.740 46.304 1.00 47.09 93 SER A O 1
ATOM 731 N N . GLY A 1 94 ? -25.639 -0.764 44.646 1.00 38.78 94 GLY A N 1
ATOM 732 C CA . GLY A 1 94 ? -27.012 -1.256 44.662 1.00 38.78 94 GLY A CA 1
ATOM 733 C C . GLY A 1 94 ? -27.017 -2.726 44.266 1.00 38.78 94 GLY A C 1
ATOM 734 O O . GLY A 1 94 ? -27.019 -3.058 43.086 1.00 38.78 94 GLY A O 1
ATOM 735 N N . ALA A 1 95 ? -26.946 -3.608 45.259 1.00 49.53 95 ALA A N 1
ATOM 736 C CA . ALA A 1 95 ? -27.156 -5.033 45.084 1.00 49.53 95 ALA A CA 1
ATOM 737 C C . ALA A 1 95 ? -28.627 -5.293 44.746 1.00 49.53 95 ALA A C 1
ATOM 739 O O . ALA A 1 95 ? -29.495 -4.919 45.529 1.00 49.53 95 ALA A O 1
ATOM 740 N N . THR A 1 96 ? -28.927 -6.000 43.654 1.00 46.22 96 THR A N 1
ATOM 741 C CA . THR A 1 96 ? -30.081 -6.910 43.634 1.00 46.22 96 THR A CA 1
ATOM 742 C C . THR A 1 96 ? -29.874 -8.034 42.622 1.00 46.22 96 THR A C 1
ATOM 744 O O . THR A 1 96 ? -29.849 -7.845 41.410 1.00 46.22 96 THR A O 1
ATOM 747 N N . SER A 1 97 ? -29.723 -9.227 43.186 1.00 49.72 97 SER A N 1
ATOM 748 C CA . SER A 1 97 ? -30.059 -10.526 42.613 1.00 49.72 97 SER A CA 1
ATOM 749 C C . SER A 1 97 ? -31.337 -10.492 41.763 1.00 49.72 97 SER A C 1
ATOM 751 O O . SER A 1 97 ? -32.338 -9.939 42.214 1.00 49.72 97 SER A O 1
ATOM 753 N N . ARG A 1 98 ? -31.312 -11.142 40.587 1.00 46.19 98 ARG A N 1
ATOM 754 C CA . ARG A 1 98 ? -32.366 -12.058 40.092 1.00 46.19 98 ARG A CA 1
ATOM 755 C C . ARG A 1 98 ? -32.000 -12.658 38.720 1.00 46.19 98 ARG A C 1
ATOM 757 O O . ARG A 1 98 ? -32.236 -12.079 37.668 1.00 46.19 98 ARG A O 1
ATOM 764 N N . ARG A 1 99 ? -31.480 -13.891 38.758 1.00 48.97 99 ARG A N 1
ATOM 765 C CA . ARG A 1 99 ? -31.914 -14.996 37.864 1.00 48.97 99 ARG A CA 1
ATOM 766 C C . ARG A 1 99 ? -33.427 -15.240 38.121 1.00 48.97 99 ARG A C 1
ATOM 768 O O . ARG A 1 99 ? -33.866 -14.826 39.197 1.00 48.97 99 ARG A O 1
ATOM 775 N N . PRO A 1 100 ? -34.224 -15.972 37.305 1.00 54.91 100 PRO A N 1
ATOM 776 C CA . PRO A 1 100 ? -33.911 -16.764 36.100 1.00 54.91 100 PRO A CA 1
ATOM 777 C C . PRO A 1 100 ? -34.956 -16.630 34.949 1.00 54.91 100 PRO A C 1
ATOM 779 O O . PRO A 1 100 ? -36.022 -16.063 35.153 1.00 54.91 100 PRO A O 1
ATOM 782 N N . LYS A 1 101 ? -34.711 -17.228 33.768 1.00 44.31 101 LYS A N 1
ATOM 783 C CA . LYS A 1 101 ? -35.552 -18.312 33.189 1.00 44.31 101 LYS A CA 1
ATOM 784 C C . LYS A 1 101 ? -35.150 -18.681 31.757 1.00 44.31 101 LYS A C 1
ATOM 786 O O . LYS A 1 101 ? -35.235 -17.886 30.830 1.00 44.31 101 LYS A O 1
ATOM 791 N N . THR A 1 102 ? -34.786 -19.948 31.620 1.00 50.12 102 THR A N 1
ATOM 792 C CA . THR A 1 102 ? -34.933 -20.787 30.433 1.00 50.12 102 THR A CA 1
ATOM 793 C C . THR A 1 102 ? -36.390 -20.824 29.960 1.00 50.12 102 THR A C 1
ATOM 795 O O . THR A 1 102 ? -37.312 -20.933 30.768 1.00 50.12 102 THR A O 1
ATOM 798 N N . GLY A 1 103 ? -36.581 -20.775 28.643 1.00 42.84 103 GLY A N 1
ATOM 799 C CA . GLY A 1 103 ? -37.846 -21.051 27.966 1.00 42.84 103 GLY A CA 1
ATOM 800 C C . GLY A 1 103 ? -37.686 -20.897 26.447 1.00 42.84 103 GLY A C 1
ATOM 801 O O . GLY A 1 103 ? -37.189 -19.855 26.018 1.00 42.84 103 GLY A O 1
ATOM 802 N N . PRO A 1 104 ? -38.059 -21.902 25.632 1.00 51.00 104 PRO A N 1
ATOM 803 C CA . PRO A 1 104 ? -37.897 -21.863 24.186 1.00 51.00 104 PRO A CA 1
ATOM 804 C C . PRO A 1 104 ? -39.034 -21.043 23.572 1.00 51.00 104 PRO A C 1
ATOM 806 O O . PRO A 1 104 ? -40.205 -21.252 23.889 1.00 51.00 104 PRO A O 1
ATOM 809 N N . LYS A 1 105 ? -38.705 -20.110 22.679 1.00 48.66 105 LYS A N 1
ATOM 810 C CA . LYS A 1 105 ? -39.688 -19.507 21.777 1.00 48.66 105 LYS A CA 1
ATOM 811 C C . LYS A 1 105 ? -39.190 -19.656 20.353 1.00 48.66 105 LYS A C 1
ATOM 813 O O . LYS A 1 105 ? -38.459 -18.824 19.831 1.00 48.66 105 LYS A O 1
ATOM 818 N N . THR A 1 106 ? -39.620 -20.767 19.767 1.00 50.19 106 THR A N 1
ATOM 819 C CA . THR A 1 106 ? -39.884 -20.926 18.341 1.00 50.19 106 THR A CA 1
ATOM 820 C C . THR A 1 106 ? -40.610 -19.691 17.821 1.00 50.19 106 THR A C 1
ATOM 822 O O . THR A 1 106 ? -41.762 -19.428 18.164 1.00 50.19 106 THR A O 1
ATOM 825 N N . GLY A 1 107 ? -39.904 -18.923 17.011 1.00 42.38 107 GLY A N 1
ATOM 826 C CA . GLY A 1 107 ? -40.423 -17.787 16.278 1.00 42.38 107 GLY A CA 1
ATOM 827 C C . GLY A 1 107 ? -39.482 -17.574 15.114 1.00 42.38 107 GLY A C 1
ATOM 828 O O . GLY A 1 107 ? -38.528 -16.814 15.230 1.00 42.38 107 GLY A O 1
ATOM 829 N N . VAL A 1 108 ? -39.716 -18.327 14.037 1.00 48.78 108 VAL A N 1
ATOM 830 C CA . VAL A 1 108 ? -39.027 -18.181 12.753 1.00 48.78 108 VAL A CA 1
ATOM 831 C C . VAL A 1 108 ? -39.339 -16.784 12.238 1.00 48.78 108 VAL A C 1
ATOM 833 O O . VAL A 1 108 ? -40.353 -16.542 11.589 1.00 48.78 108 VAL A O 1
ATOM 836 N N . VAL A 1 109 ? -38.476 -15.840 12.581 1.00 45.09 109 VAL A N 1
ATOM 837 C CA . VAL A 1 109 ? -38.423 -14.548 11.924 1.00 45.09 109 VAL A CA 1
ATOM 838 C C . VAL A 1 109 ? -37.266 -14.672 10.957 1.00 45.09 109 VAL A C 1
ATOM 840 O O . VAL A 1 109 ? -36.118 -14.588 11.376 1.00 45.09 109 VAL A O 1
ATOM 843 N N . LYS A 1 110 ? -37.573 -14.894 9.671 1.00 45.97 110 LYS A N 1
ATOM 844 C CA . LYS A 1 110 ? -36.630 -14.660 8.570 1.00 45.97 110 LYS A CA 1
ATOM 845 C C . LYS A 1 110 ? -36.106 -13.236 8.737 1.00 45.97 110 LYS A C 1
ATOM 847 O O . LYS A 1 110 ? -36.766 -12.278 8.328 1.00 45.97 110 LYS A O 1
ATOM 852 N N . ARG A 1 111 ? -34.961 -13.071 9.397 1.00 47.38 111 ARG A N 1
ATOM 853 C CA . ARG A 1 111 ? -34.328 -11.768 9.518 1.00 47.38 111 ARG A CA 1
ATOM 854 C C . ARG A 1 111 ? -33.610 -11.537 8.200 1.00 47.38 111 ARG A C 1
ATOM 856 O O . ARG A 1 111 ? -32.480 -11.959 8.000 1.00 47.38 111 ARG A O 1
ATOM 863 N N . VAL A 1 112 ? -34.320 -10.897 7.275 1.00 51.28 112 VAL A N 1
ATOM 864 C CA . VAL A 1 112 ? -33.703 -10.296 6.095 1.00 51.28 112 VAL A CA 1
ATOM 865 C C . VAL A 1 112 ? -32.700 -9.283 6.630 1.00 51.28 112 VAL A C 1
ATOM 867 O O . VAL A 1 112 ? -33.097 -8.260 7.194 1.00 51.28 112 VAL A O 1
ATOM 870 N N . VAL A 1 113 ? -31.411 -9.614 6.538 1.00 54.03 113 VAL A N 1
ATOM 871 C CA . VAL A 1 11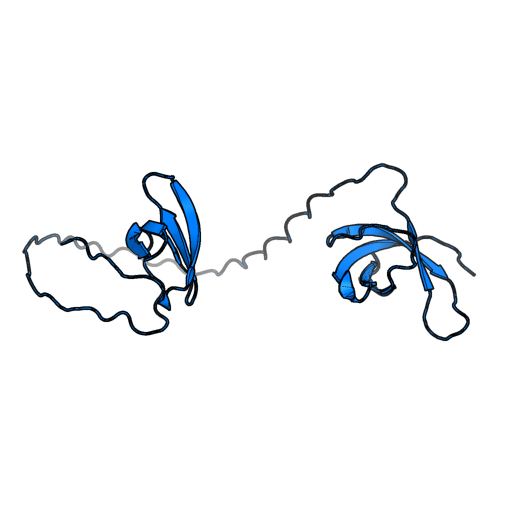3 ? -30.335 -8.702 6.923 1.00 54.03 113 VAL A CA 1
ATOM 872 C C . VAL A 1 113 ? -30.514 -7.434 6.105 1.00 54.03 113 VAL A C 1
ATOM 874 O O . VAL A 1 113 ? -30.579 -7.461 4.874 1.00 54.03 113 VAL A O 1
ATOM 877 N N . ARG A 1 114 ? -30.693 -6.313 6.804 1.00 57.66 114 ARG A N 1
ATOM 878 C CA . ARG A 1 114 ? -30.864 -5.023 6.148 1.00 57.66 114 ARG A CA 1
ATOM 879 C C . ARG A 1 114 ? -29.524 -4.630 5.541 1.00 57.66 114 ARG A C 1
ATOM 881 O O . ARG A 1 114 ? -28.481 -4.752 6.178 1.00 57.66 114 ARG A O 1
ATOM 888 N N . LYS A 1 115 ? -29.565 -4.141 4.302 1.00 52.16 115 LYS A N 1
ATOM 889 C CA . LYS A 1 115 ? -28.400 -3.642 3.567 1.00 52.16 115 LYS A CA 1
ATOM 890 C C . LYS A 1 115 ? -27.609 -2.660 4.448 1.00 52.16 115 LYS A C 1
ATOM 892 O O . LYS A 1 115 ? -28.119 -1.590 4.771 1.00 52.16 115 LYS A O 1
ATOM 897 N N . GLY A 1 116 ? -26.393 -3.044 4.844 1.00 58.12 116 GLY A N 1
ATOM 898 C CA . GLY A 1 116 ? -25.492 -2.241 5.683 1.00 58.12 116 GLY A CA 1
ATOM 899 C C . GLY A 1 116 ? -25.279 -2.735 7.120 1.00 58.12 116 GLY A C 1
ATOM 900 O O . GLY A 1 116 ? -24.532 -2.095 7.859 1.00 58.12 116 GLY A O 1
ATOM 901 N N . GLU A 1 117 ? -25.889 -3.847 7.531 1.00 64.19 117 GLU A N 1
ATOM 902 C CA . GLU A 1 117 ? -25.640 -4.451 8.844 1.00 64.19 117 GLU A CA 1
ATOM 903 C C . GLU A 1 117 ? -24.397 -5.360 8.796 1.00 64.19 117 GLU A C 1
ATOM 905 O O . GLU A 1 117 ? -24.279 -6.244 7.947 1.00 64.19 117 GLU A O 1
ATOM 910 N N . SER A 1 118 ? -23.432 -5.124 9.686 1.00 71.12 118 SER A N 1
ATOM 911 C CA . SER A 1 118 ? -22.223 -5.946 9.799 1.00 71.12 118 SER A CA 1
ATOM 912 C C . SER A 1 118 ? -22.566 -7.324 10.370 1.00 71.12 118 SER A C 1
ATOM 914 O O . SER A 1 118 ? -23.136 -7.410 11.456 1.00 71.12 118 SER A O 1
ATOM 916 N N . LEU A 1 119 ? -22.183 -8.397 9.672 1.00 77.81 119 LEU A N 1
ATOM 917 C CA . LEU A 1 119 ? -22.404 -9.780 10.113 1.00 77.81 119 LEU A CA 1
ATOM 918 C C . LEU A 1 119 ? -21.645 -10.089 11.408 1.00 77.81 119 LEU A C 1
ATOM 920 O O . LEU A 1 119 ? -20.444 -9.841 11.498 1.00 77.81 119 LEU A O 1
ATOM 924 N N . GLU A 1 120 ? -22.292 -10.682 12.404 1.00 81.88 120 GLU A N 1
ATOM 925 C CA . GLU A 1 120 ? -21.586 -11.076 13.623 1.00 81.88 120 GLU A CA 1
ATOM 926 C C . GLU A 1 120 ? -20.520 -12.151 13.341 1.00 81.88 120 GLU A C 1
ATOM 928 O O . GLU A 1 120 ? -20.660 -13.025 12.478 1.00 81.88 120 GLU A O 1
ATOM 933 N N . ARG A 1 121 ? -19.414 -12.087 14.087 1.00 87.38 121 ARG A N 1
ATOM 934 C CA . ARG A 1 121 ? -18.338 -13.076 13.995 1.00 87.38 121 ARG A CA 1
ATOM 935 C C . ARG A 1 121 ? -18.859 -14.452 14.417 1.00 87.38 121 ARG A C 1
ATOM 937 O O . ARG A 1 121 ? -19.486 -14.587 15.460 1.00 87.38 121 ARG A O 1
ATOM 944 N N . GLY A 1 122 ? -18.525 -15.482 13.645 1.00 85.69 122 GLY A N 1
ATOM 945 C CA . GLY A 1 122 ? -18.915 -16.870 13.908 1.00 85.69 122 GLY A CA 1
ATOM 946 C C . GLY A 1 122 ? -20.214 -17.308 13.229 1.00 85.69 122 GLY A C 1
ATOM 947 O O . GLY A 1 122 ? -20.573 -18.482 13.339 1.00 85.69 122 GLY A O 1
ATOM 948 N N . ILE A 1 123 ? -20.889 -16.417 12.495 1.00 89.56 123 ILE A N 1
ATOM 949 C CA . ILE A 1 123 ? -22.016 -16.793 11.635 1.00 89.56 123 ILE A CA 1
ATOM 950 C C . ILE A 1 123 ? -21.514 -17.709 10.517 1.00 89.56 123 ILE A C 1
ATOM 952 O O . ILE A 1 123 ? -20.474 -17.449 9.903 1.00 89.56 123 ILE A O 1
ATOM 956 N N . SER A 1 124 ? -22.252 -18.793 10.278 1.00 91.19 124 SER A N 1
ATOM 957 C CA . SER A 1 124 ? -21.999 -19.708 9.166 1.00 91.19 124 SER A CA 1
ATOM 958 C C . SER A 1 124 ? -22.572 -19.116 7.885 1.00 91.19 124 SER A C 1
ATOM 960 O O . SER A 1 124 ? -23.703 -18.638 7.859 1.00 91.19 124 SER A O 1
ATOM 962 N N . VAL A 1 125 ? -21.768 -19.113 6.831 1.00 92.62 125 VAL A N 1
ATOM 963 C CA . VAL A 1 125 ? -22.105 -18.509 5.542 1.00 92.62 125 VAL A CA 1
ATOM 964 C C . VAL A 1 125 ? -21.729 -19.457 4.410 1.00 92.62 125 VAL A C 1
ATOM 966 O O . VAL A 1 125 ? -20.777 -20.233 4.520 1.00 92.62 125 VAL A O 1
ATOM 969 N N . ALA A 1 126 ? -22.493 -19.406 3.328 1.00 92.25 126 ALA A N 1
ATOM 970 C CA . ALA A 1 126 ? -22.223 -20.073 2.067 1.00 92.25 126 ALA A CA 1
ATOM 971 C C . ALA A 1 126 ? -21.826 -19.045 1.010 1.00 92.25 126 ALA A C 1
ATOM 973 O O . ALA A 1 126 ? -22.375 -17.946 0.945 1.00 92.25 126 ALA A O 1
ATOM 974 N N . HIS A 1 127 ? -20.875 -19.434 0.169 1.00 92.62 127 HIS A N 1
ATOM 975 C CA . HIS A 1 127 ? -20.488 -18.708 -1.028 1.00 92.62 127 HIS A CA 1
ATOM 976 C C . HIS A 1 127 ? -20.563 -19.656 -2.234 1.00 92.62 127 HIS A C 1
ATOM 978 O O . HIS A 1 127 ? -19.999 -20.753 -2.161 1.00 92.62 127 HIS A O 1
ATOM 984 N N . PRO A 1 128 ? -21.170 -19.250 -3.365 1.00 89.69 128 PRO A N 1
ATOM 985 C CA . PRO A 1 128 ? -21.439 -20.143 -4.498 1.00 89.69 128 PRO A CA 1
ATOM 986 C C . PRO A 1 128 ? -20.179 -20.784 -5.096 1.00 89.69 128 PRO A C 1
ATOM 988 O O . PRO A 1 128 ? -20.222 -21.918 -5.557 1.00 89.69 128 PRO A O 1
ATOM 991 N N . VAL A 1 129 ? -19.041 -20.083 -5.062 1.00 92.31 129 VAL A N 1
ATOM 992 C CA . VAL A 1 129 ? -17.775 -20.564 -5.653 1.00 92.31 129 VAL A CA 1
ATOM 993 C C . VAL A 1 129 ? -16.880 -21.284 -4.640 1.00 92.31 129 VAL A C 1
ATOM 995 O O . VAL A 1 129 ? -16.059 -22.116 -5.011 1.00 92.31 129 VAL A O 1
ATOM 998 N N . HIS A 1 130 ? -16.983 -20.937 -3.356 1.00 89.75 130 HIS A N 1
ATOM 999 C CA . HIS A 1 130 ? -16.003 -21.351 -2.337 1.00 89.75 130 HIS A CA 1
ATOM 1000 C C . HIS A 1 130 ? -16.583 -22.315 -1.299 1.00 89.75 130 HIS A C 1
ATOM 1002 O O . HIS A 1 130 ? -15.837 -22.871 -0.497 1.00 89.75 130 HIS A O 1
ATOM 1008 N N . GLY A 1 131 ? -17.895 -22.546 -1.334 1.00 91.69 131 GLY A N 1
ATOM 1009 C CA . GLY A 1 131 ? -18.583 -23.435 -0.414 1.00 91.69 131 GLY A CA 1
ATOM 1010 C C . GLY A 1 131 ? -18.868 -22.767 0.926 1.00 91.69 131 GLY A C 1
ATOM 1011 O O . GLY A 1 131 ? -19.213 -21.587 0.993 1.00 91.69 131 GLY A O 1
ATOM 1012 N N . HIS A 1 132 ? -18.760 -23.540 2.001 1.00 93.25 132 HIS A N 1
ATOM 1013 C CA . HIS A 1 132 ? -19.191 -23.132 3.334 1.00 93.25 132 HIS A CA 1
ATOM 1014 C C . HIS A 1 132 ? -18.028 -22.628 4.189 1.00 93.25 132 HIS A C 1
ATOM 1016 O O . HIS A 1 132 ? -16.914 -23.158 4.155 1.00 93.25 132 HIS A O 1
ATOM 1022 N N . GLY A 1 133 ? -18.301 -21.618 5.006 1.00 94.19 133 GLY A N 1
ATOM 1023 C CA . GLY A 1 133 ? -17.329 -21.052 5.927 1.00 94.19 133 GLY A CA 1
ATOM 1024 C C . GLY A 1 133 ? -17.979 -20.306 7.080 1.00 94.19 133 GLY A C 1
ATOM 1025 O O . GLY A 1 133 ? -19.197 -20.314 7.258 1.00 94.19 133 GLY A O 1
ATOM 1026 N N . PHE A 1 134 ? -17.148 -19.653 7.882 1.00 93.62 134 PHE A N 1
ATOM 1027 C CA . PHE A 1 134 ? -17.601 -18.816 8.988 1.00 93.62 134 PHE A CA 1
ATOM 1028 C C . PHE A 1 134 ? -16.968 -17.431 8.933 1.00 93.62 134 PHE A C 1
ATOM 1030 O O . PHE A 1 134 ? -15.800 -17.268 8.569 1.00 93.62 134 PHE A O 1
ATOM 1037 N N . VAL A 1 135 ? -17.747 -16.424 9.320 1.00 93.56 135 VAL A N 1
ATOM 1038 C CA . VAL A 1 135 ? -17.299 -15.030 9.352 1.00 93.56 135 VAL A CA 1
ATO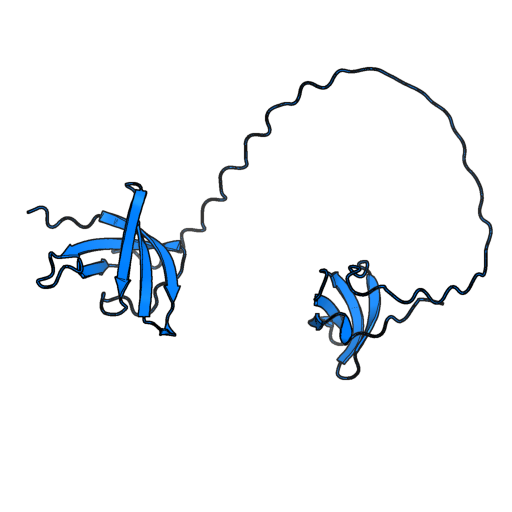M 1039 C C . VAL A 1 135 ? -16.281 -14.846 10.479 1.00 93.56 135 VAL A C 1
ATOM 1041 O O . VAL A 1 135 ? -16.586 -15.046 11.654 1.00 93.56 135 VAL A O 1
ATOM 1044 N N . VAL A 1 136 ? -15.059 -14.447 10.134 1.00 93.94 136 VAL A N 1
ATOM 1045 C CA . VAL A 1 136 ? -13.978 -14.123 11.080 1.00 93.94 136 VAL A CA 1
ATOM 1046 C C . VAL A 1 136 ? -14.006 -12.642 11.446 1.00 93.94 136 VAL A C 1
ATOM 1048 O O . VAL A 1 136 ? -13.808 -12.282 12.606 1.00 93.94 136 VAL A O 1
ATOM 1051 N N . LEU A 1 137 ? -14.263 -11.790 10.457 1.00 91.62 137 LEU A N 1
ATOM 1052 C CA . LEU A 1 137 ? -14.358 -10.342 10.601 1.00 91.62 137 LEU A CA 1
ATOM 1053 C C . LEU A 1 137 ? -15.375 -9.826 9.587 1.00 91.62 137 LEU A C 1
ATOM 1055 O O . LEU A 1 137 ? -15.376 -10.289 8.451 1.00 91.62 137 LEU A O 1
ATOM 1059 N N . SER A 1 138 ? -16.196 -8.852 9.954 1.00 90.88 138 SER A N 1
ATOM 1060 C CA . SER A 1 138 ? -17.080 -8.172 9.010 1.00 90.88 138 SER A CA 1
ATOM 1061 C C . SER A 1 138 ? -16.950 -6.660 9.143 1.00 90.88 138 SER A C 1
ATOM 1063 O O . SER A 1 138 ? -16.666 -6.119 10.213 1.00 90.88 138 SER A O 1
ATOM 1065 N N . THR A 1 139 ? -17.133 -5.982 8.022 1.00 90.44 139 THR A N 1
ATOM 1066 C CA . THR A 1 139 ? -17.380 -4.546 7.930 1.00 90.44 139 THR A CA 1
ATOM 1067 C C . THR A 1 139 ? -18.776 -4.335 7.342 1.00 90.44 139 THR A C 1
ATOM 1069 O O . THR A 1 139 ? -19.541 -5.284 7.205 1.00 90.44 139 THR A O 1
ATOM 1072 N N . SER A 1 140 ? -19.147 -3.101 7.002 1.00 86.56 140 SER A N 1
ATOM 1073 C CA . SER A 1 140 ? -20.449 -2.812 6.386 1.00 86.56 140 SER A CA 1
ATOM 1074 C C . SER A 1 140 ? -20.597 -3.339 4.952 1.00 86.56 140 SER A C 1
ATOM 1076 O O . SER A 1 140 ? -21.720 -3.439 4.467 1.00 86.56 140 SER A O 1
ATOM 1078 N N . SER A 1 141 ? -19.495 -3.654 4.262 1.00 91.06 141 SER A N 1
ATOM 1079 C CA . SER A 1 141 ? -19.509 -4.075 2.851 1.00 91.06 141 SER A CA 1
ATOM 1080 C C . SER A 1 141 ? -18.750 -5.370 2.573 1.00 91.06 141 SER A C 1
ATOM 1082 O O . SER A 1 141 ? -19.029 -6.040 1.581 1.00 91.06 141 SER A O 1
ATOM 1084 N N . MET A 1 142 ? -17.794 -5.735 3.428 1.00 93.50 142 MET A N 1
ATOM 1085 C CA . MET A 1 142 ? -16.906 -6.876 3.222 1.00 93.50 142 MET A CA 1
ATOM 1086 C C . MET A 1 142 ? -16.911 -7.775 4.455 1.00 93.50 142 MET A C 1
ATOM 1088 O O . MET A 1 142 ? -16.863 -7.297 5.585 1.00 93.50 142 MET A O 1
ATOM 1092 N N . ALA A 1 143 ? -16.890 -9.082 4.244 1.00 93.69 143 ALA A N 1
ATOM 1093 C CA . ALA A 1 143 ? -16.681 -10.072 5.285 1.00 93.69 143 ALA A CA 1
ATOM 1094 C C . ALA A 1 143 ? -15.453 -10.921 4.955 1.00 93.69 143 ALA A C 1
ATOM 1096 O O . ALA A 1 143 ? -15.265 -11.385 3.833 1.00 93.69 143 ALA A O 1
ATOM 1097 N N . ARG A 1 144 ? -14.603 -11.126 5.956 1.00 95.88 144 ARG A N 1
ATOM 1098 C CA . ARG A 1 144 ? -13.500 -12.077 5.920 1.00 95.88 144 ARG A CA 1
ATOM 1099 C C . ARG A 1 144 ? -14.014 -13.412 6.432 1.00 95.88 144 ARG A C 1
ATOM 1101 O O . ARG A 1 144 ? -14.409 -13.519 7.593 1.00 95.88 144 ARG A O 1
ATOM 1108 N N . ILE A 1 145 ? -14.021 -14.407 5.561 1.00 95.50 145 ILE A N 1
ATOM 1109 C CA . ILE A 1 145 ? -14.605 -15.724 5.793 1.00 95.50 145 ILE A CA 1
ATOM 1110 C C . ILE A 1 145 ? -13.492 -16.747 5.777 1.00 95.50 145 ILE A C 1
ATOM 1112 O O . ILE A 1 145 ? -12.638 -16.712 4.894 1.00 95.50 145 ILE A O 1
ATOM 1116 N N . ARG A 1 146 ? -13.530 -17.671 6.730 1.00 96.25 146 ARG A N 1
ATOM 1117 C CA . ARG A 1 146 ? -12.669 -18.847 6.738 1.00 96.25 146 ARG A CA 1
ATOM 1118 C C . ARG A 1 146 ? -13.452 -20.041 6.214 1.00 96.25 146 ARG A C 1
ATOM 1120 O O . ARG A 1 146 ? -14.426 -20.456 6.843 1.00 96.25 146 ARG A O 1
ATOM 1127 N N . PHE A 1 147 ? -13.047 -20.554 5.057 1.00 93.88 147 PHE A N 1
ATOM 1128 C CA . PHE A 1 147 ? -13.708 -21.675 4.391 1.00 93.88 147 PHE A CA 1
ATOM 1129 C C . PHE A 1 147 ? -13.278 -23.016 4.984 1.00 93.88 147 PHE A C 1
ATOM 1131 O O . PHE A 1 147 ? -12.134 -23.187 5.407 1.00 93.88 147 PHE A O 1
ATOM 1138 N N . MET A 1 148 ? -14.194 -23.983 5.017 1.00 90.12 148 MET A N 1
ATOM 1139 C CA . MET A 1 148 ? -13.906 -25.360 5.424 1.00 90.12 148 MET A CA 1
ATOM 1140 C C . MET A 1 148 ? -14.020 -26.306 4.217 1.00 90.12 148 MET A C 1
ATOM 1142 O O . MET A 1 148 ? -14.939 -26.136 3.419 1.00 90.12 148 MET A O 1
ATOM 1146 N N . PRO A 1 149 ? -13.119 -27.303 4.064 1.00 85.06 149 PRO A N 1
ATOM 1147 C CA . PRO A 1 149 ? -12.060 -27.716 4.997 1.00 85.06 149 PRO A CA 1
ATOM 1148 C C . PRO A 1 149 ? -10.706 -27.008 4.803 1.00 85.06 149 PRO A C 1
ATOM 1150 O O . PRO A 1 149 ? -9.812 -27.212 5.619 1.00 85.06 149 PRO A O 1
ATOM 1153 N N . SER A 1 150 ? -10.539 -26.186 3.760 1.00 88.62 150 SER A N 1
ATOM 1154 C CA . SER A 1 150 ? -9.238 -25.595 3.391 1.00 88.62 150 SER A CA 1
ATOM 1155 C C . SER A 1 150 ? -8.637 -24.667 4.451 1.00 88.62 150 SER A C 1
ATOM 1157 O O . SER A 1 150 ? -7.439 -24.402 4.421 1.00 88.62 150 SER A O 1
ATOM 1159 N N . GLN A 1 151 ? -9.457 -24.161 5.378 1.00 90.25 151 GLN A N 1
ATOM 1160 C CA . GLN A 1 151 ? -9.108 -23.127 6.357 1.00 90.25 151 GLN A CA 1
ATOM 1161 C C . GLN A 1 151 ? -8.598 -21.823 5.732 1.00 90.25 151 GLN A C 1
ATOM 1163 O O . GLN A 1 151 ? -8.066 -20.973 6.448 1.00 90.25 151 GLN A O 1
ATOM 1168 N N . GLU A 1 152 ? -8.787 -21.649 4.425 1.00 94.25 152 GLU A N 1
ATOM 1169 C CA . GLU A 1 152 ? -8.369 -20.461 3.703 1.00 94.25 152 GLU A CA 1
ATOM 1170 C C . GLU A 1 152 ? -9.274 -19.286 4.079 1.00 94.25 152 GLU A C 1
ATOM 1172 O O . GLU A 1 152 ? -10.503 -19.407 4.113 1.00 94.25 152 GLU A O 1
ATOM 1177 N N . GLU A 1 153 ? -8.661 -18.143 4.379 1.00 95.38 153 GLU A N 1
ATOM 1178 C CA . GLU A 1 153 ? -9.385 -16.914 4.673 1.00 95.38 153 GLU A CA 1
ATOM 1179 C C . GLU A 1 153 ? -9.478 -16.039 3.429 1.00 95.38 153 GLU A C 1
ATOM 1181 O O . GLU A 1 153 ? -8.458 -15.662 2.852 1.00 95.38 153 GLU A O 1
ATOM 1186 N N .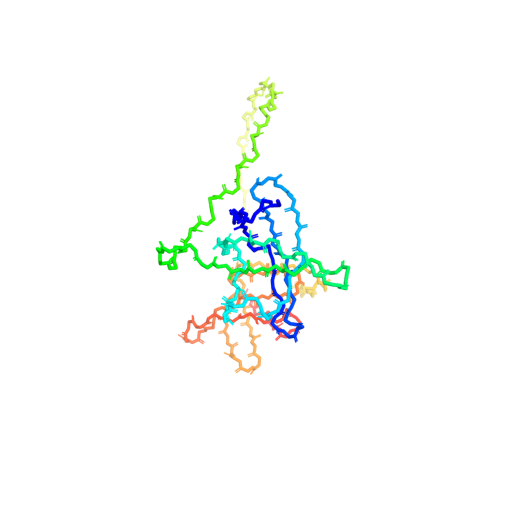 ARG A 1 154 ? -10.697 -15.655 3.046 1.00 94.38 154 ARG A N 1
ATOM 1187 C CA . ARG A 1 154 ? -10.929 -14.734 1.929 1.00 94.38 154 ARG A CA 1
ATOM 1188 C C . ARG A 1 154 ? -11.847 -13.597 2.326 1.00 94.38 154 ARG A C 1
ATOM 1190 O O . ARG A 1 154 ? -12.756 -13.766 3.134 1.00 94.38 154 ARG A O 1
ATOM 1197 N N . SER A 1 155 ? -11.601 -12.438 1.733 1.00 95.88 155 SER A N 1
ATOM 1198 C CA . SER A 1 155 ? -12.434 -11.249 1.890 1.00 95.88 155 SER A CA 1
ATOM 1199 C C . SER A 1 155 ? -13.435 -11.191 0.741 1.00 95.88 155 SER A C 1
ATOM 1201 O O . SER A 1 155 ? -13.033 -11.027 -0.408 1.00 95.88 155 SER A O 1
ATOM 1203 N N . ILE A 1 156 ? -14.720 -11.335 1.048 1.00 93.62 156 ILE A N 1
ATOM 1204 C CA . ILE A 1 156 ? -15.823 -11.399 0.082 1.00 93.62 156 ILE A CA 1
ATOM 1205 C C . ILE A 1 156 ? -16.845 -10.315 0.428 1.00 93.62 156 ILE A C 1
ATOM 1207 O O . ILE A 1 156 ? -16.950 -9.902 1.585 1.00 93.62 156 ILE A O 1
ATOM 1211 N N . ARG A 1 157 ? -17.573 -9.804 -0.568 1.00 92.69 157 ARG A N 1
ATOM 1212 C CA . ARG A 1 157 ? -18.634 -8.819 -0.328 1.00 92.69 157 ARG A CA 1
ATOM 1213 C C . ARG A 1 157 ? -19.804 -9.475 0.378 1.00 92.69 157 ARG A C 1
ATOM 1215 O O . ARG A 1 157 ? -20.164 -10.600 0.064 1.00 92.69 157 ARG A O 1
ATOM 1222 N N . ILE A 1 158 ? -20.420 -8.753 1.305 1.00 89.69 158 ILE A N 1
ATOM 1223 C CA . ILE A 1 158 ? -21.567 -9.276 2.062 1.00 89.69 158 ILE A CA 1
ATOM 1224 C C . ILE A 1 158 ? -22.747 -9.601 1.136 1.00 89.69 158 ILE A C 1
ATOM 1226 O O . ILE A 1 158 ? -23.452 -10.571 1.388 1.00 89.69 158 ILE A O 1
ATOM 1230 N N . ASP A 1 159 ? -22.905 -8.849 0.044 1.00 90.25 159 ASP A N 1
ATOM 1231 C CA . ASP A 1 159 ? -23.958 -9.070 -0.957 1.00 90.25 159 ASP A CA 1
ATOM 1232 C C . ASP A 1 159 ? -23.834 -10.425 -1.685 1.00 90.25 159 ASP A C 1
ATOM 1234 O O . ASP A 1 159 ? -24.830 -10.936 -2.188 1.00 90.25 159 ASP A O 1
ATOM 1238 N N . ASP A 1 160 ? -22.635 -11.020 -1.709 1.00 91.38 160 ASP A N 1
ATOM 1239 C CA . ASP A 1 160 ? -22.352 -12.292 -2.389 1.00 91.38 160 ASP A CA 1
ATOM 1240 C C . ASP A 1 160 ? -22.446 -13.504 -1.436 1.00 91.38 160 ASP A C 1
ATOM 1242 O O . ASP A 1 160 ? -22.066 -14.621 -1.798 1.00 91.38 160 ASP A O 1
ATOM 1246 N N . LEU A 1 161 ? -22.894 -13.296 -0.191 1.00 89.31 161 LEU A N 1
ATOM 1247 C CA . LEU A 1 161 ? -22.929 -14.320 0.852 1.00 89.31 161 LEU A CA 1
ATOM 1248 C C . LEU A 1 161 ? -24.346 -14.711 1.234 1.00 89.31 161 LEU A C 1
ATOM 1250 O O . LEU A 1 161 ? -25.195 -13.869 1.516 1.00 89.31 161 LEU A O 1
ATOM 1254 N N . GLU A 1 162 ? -24.554 -16.015 1.369 1.00 90.50 162 GLU A N 1
ATOM 1255 C CA . GLU A 1 162 ? -25.781 -16.575 1.915 1.00 90.50 162 GLU A CA 1
ATOM 1256 C C . GLU A 1 162 ? -25.566 -16.966 3.376 1.00 90.50 162 GLU A C 1
ATOM 1258 O O . GLU A 1 162 ? -24.658 -17.726 3.713 1.00 90.50 162 GLU A O 1
ATOM 1263 N N . ILE A 1 163 ? -26.392 -16.437 4.276 1.00 89.56 163 ILE A N 1
ATOM 1264 C CA . ILE A 1 163 ? -26.301 -16.740 5.705 1.00 89.56 163 ILE A CA 1
ATOM 1265 C C . ILE A 1 163 ? -26.981 -18.079 5.969 1.00 89.56 163 ILE A C 1
ATOM 1267 O O . ILE A 1 163 ? -28.182 -18.234 5.756 1.00 89.56 163 ILE A O 1
ATOM 1271 N N . LEU A 1 164 ? -26.212 -19.032 6.486 1.00 84.19 164 LEU A N 1
ATOM 1272 C CA . LEU A 1 164 ? -26.719 -20.305 6.978 1.00 84.19 164 LEU A CA 1
ATOM 1273 C C . LEU A 1 164 ? -27.012 -20.130 8.467 1.00 84.19 164 LEU A C 1
ATOM 1275 O O . LEU A 1 164 ? -26.127 -20.290 9.312 1.00 84.19 164 LEU A O 1
ATOM 1279 N N . GLU A 1 165 ? -28.243 -19.736 8.798 1.00 75.56 165 GLU A N 1
ATOM 1280 C CA . GLU A 1 165 ? -28.674 -19.717 10.196 1.00 75.56 165 GLU A CA 1
ATOM 1281 C C . GLU A 1 165 ? -28.581 -21.132 10.778 1.00 75.56 165 GLU A C 1
ATOM 1283 O O . GLU A 1 165 ? -29.041 -22.108 10.178 1.00 75.56 165 GLU A O 1
ATOM 1288 N N . LYS A 1 166 ? -27.965 -21.248 11.959 1.00 60.81 166 LYS A N 1
ATOM 1289 C CA . LYS A 1 166 ? -28.003 -22.490 12.730 1.00 60.81 166 LYS A CA 1
ATOM 1290 C C . LYS A 1 166 ? -29.447 -22.706 13.173 1.00 60.81 166 LYS A C 1
ATOM 1292 O O . LYS A 1 166 ? -29.958 -21.916 13.964 1.00 60.81 166 LYS A O 1
ATOM 1297 N N . SER A 1 167 ? -30.077 -23.732 12.604 1.00 49.81 167 SER A N 1
ATOM 1298 C CA . SER A 1 167 ? -31.374 -24.262 13.040 1.00 49.81 167 SER A CA 1
ATOM 1299 C C . SER A 1 167 ? -31.340 -24.696 14.503 1.00 49.81 167 SER A C 1
ATOM 1301 O O . SER A 1 167 ? -30.258 -25.141 14.956 1.00 49.81 167 SER A O 1
#

pLDDT: mean 74.58, std 18.56, range [38.78, 96.25]